Protein AF-A0A177NR76-F1 (afdb_monomer_lite)

Sequence (165 aa):
MTSLIVFMALLAVAVGGSGLLGINAVVESMDNTYRGKVVPGQLLAKMLQLNNDNRTNIMLALQHDPTSPHAKLHDHPLSLHIEATETNRKQMADLLDEYQKLPIGPEEKALLDQYLSARDVYRQNASNPAWDAIKAGNFELGHRLLLTQVNPEFKKLQAIGEQLL

Structure (mmCIF, N/CA/C/O backbone):
data_AF-A0A177NR76-F1
#
_entry.id   AF-A0A177NR76-F1
#
loop_
_atom_site.group_PDB
_atom_site.id
_atom_site.type_symbol
_atom_site.label_atom_id
_atom_site.label_alt_id
_atom_site.label_comp_id
_atom_site.label_asym_id
_atom_site.label_entity_id
_atom_site.label_seq_id
_atom_site.pdbx_PDB_ins_code
_atom_site.Cartn_x
_atom_site.Cartn_y
_atom_site.Cartn_z
_atom_site.occupancy
_atom_site.B_iso_or_equiv
_atom_site.auth_seq_id
_atom_site.auth_comp_id
_atom_site.auth_asym_id
_atom_site.auth_atom_id
_atom_site.pdbx_PDB_model_num
ATOM 1 N N . MET A 1 1 ? -35.914 23.414 58.968 1.00 72.75 1 MET A N 1
ATOM 2 C CA . MET A 1 1 ? -34.594 23.669 58.338 1.00 72.75 1 MET A CA 1
ATOM 3 C C . MET A 1 1 ? -33.798 22.387 58.110 1.00 72.75 1 MET A C 1
ATOM 5 O O . MET A 1 1 ? -33.345 22.188 56.995 1.00 72.75 1 MET A O 1
ATOM 9 N N . THR A 1 2 ? -33.665 21.493 59.093 1.00 86.88 2 THR A N 1
ATOM 10 C CA . THR A 1 2 ? -32.925 20.218 58.959 1.00 86.88 2 THR A CA 1
ATOM 11 C C . THR A 1 2 ? -33.466 19.284 57.868 1.00 86.88 2 THR A C 1
ATOM 13 O O . THR A 1 2 ? -32.686 18.753 57.087 1.00 86.88 2 THR A O 1
ATOM 16 N N . SER A 1 3 ? -34.788 19.142 57.741 1.00 85.44 3 SER A N 1
ATOM 17 C CA . SER A 1 3 ? -35.424 18.306 56.706 1.00 85.44 3 SER A CA 1
ATOM 18 C C . SER A 1 3 ? -35.127 18.761 55.270 1.00 85.44 3 SER A C 1
ATOM 20 O O . SER A 1 3 ? -34.891 17.929 54.398 1.00 85.44 3 SER A O 1
ATOM 22 N N . LEU A 1 4 ? -35.081 20.075 55.028 1.00 88.69 4 LEU A N 1
ATOM 23 C CA . LEU A 1 4 ? -34.756 20.649 53.718 1.00 88.69 4 LEU A CA 1
ATOM 24 C C . LEU A 1 4 ? -33.289 20.402 53.336 1.00 88.69 4 LEU A C 1
ATOM 26 O O . LEU A 1 4 ? -33.004 20.068 52.191 1.00 88.69 4 LEU A O 1
ATOM 30 N N . ILE A 1 5 ? -32.371 20.521 54.302 1.00 90.38 5 ILE A N 1
ATOM 31 C CA . ILE A 1 5 ? -30.936 20.275 54.093 1.00 90.38 5 ILE A CA 1
ATOM 32 C C . ILE A 1 5 ? -30.689 18.803 53.746 1.00 90.38 5 ILE A C 1
ATOM 34 O O . ILE A 1 5 ? -29.960 18.513 52.801 1.00 90.38 5 ILE A O 1
ATOM 38 N N . VAL A 1 6 ? -31.337 17.873 54.456 1.00 92.50 6 VAL A N 1
ATOM 39 C CA . VAL A 1 6 ? -31.237 16.431 54.166 1.00 92.50 6 VAL A CA 1
ATOM 40 C C . VAL A 1 6 ? -31.783 16.113 52.773 1.00 92.50 6 VAL A C 1
ATOM 42 O O . VAL A 1 6 ? -31.146 15.385 52.017 1.00 92.50 6 VAL A O 1
ATOM 45 N N . PHE A 1 7 ? -32.925 16.696 52.399 1.00 92.81 7 PHE A N 1
ATOM 46 C CA . PHE A 1 7 ? -33.502 16.507 51.068 1.00 92.81 7 PHE A CA 1
ATOM 47 C C . PHE A 1 7 ? -32.591 17.039 49.950 1.00 92.81 7 PHE A C 1
ATOM 49 O O . PHE A 1 7 ? -32.336 16.328 48.980 1.00 92.81 7 PHE A O 1
ATOM 56 N N . MET A 1 8 ? -32.044 18.251 50.101 1.00 90.69 8 MET A N 1
ATOM 57 C CA . MET A 1 8 ? -31.101 18.820 49.130 1.00 90.69 8 MET A CA 1
ATOM 58 C C . MET A 1 8 ? -29.805 18.006 49.025 1.00 90.69 8 MET A C 1
ATOM 60 O O . MET A 1 8 ? -29.298 17.819 47.921 1.00 90.69 8 MET A O 1
ATOM 64 N N . ALA A 1 9 ? -29.292 17.476 50.139 1.00 91.44 9 ALA A N 1
ATOM 65 C CA . ALA A 1 9 ? -28.117 16.608 50.136 1.00 91.44 9 ALA A CA 1
ATOM 66 C C . ALA A 1 9 ? -28.372 15.292 49.379 1.00 91.44 9 ALA A C 1
ATOM 68 O O . ALA A 1 9 ? -27.544 14.881 48.569 1.00 91.44 9 ALA A O 1
ATOM 69 N N . LEU A 1 10 ? -29.534 14.660 49.578 1.00 91.81 10 LEU A N 1
ATOM 70 C CA . LEU A 1 10 ? -29.922 13.447 48.846 1.00 91.81 10 LEU A CA 1
ATOM 71 C C . LEU A 1 10 ? -30.073 13.705 47.342 1.00 91.81 10 LEU A C 1
ATOM 73 O O . LEU A 1 10 ? -29.611 12.904 46.533 1.00 91.81 10 LEU A O 1
ATOM 77 N N . LEU A 1 11 ? -30.665 14.841 46.964 1.00 91.00 11 LEU A N 1
ATOM 78 C CA . LEU A 1 11 ? -30.761 15.277 45.569 1.00 91.00 11 LEU A CA 1
ATOM 79 C C . LEU A 1 11 ? -29.382 15.484 44.939 1.00 91.00 11 LEU A C 1
ATOM 81 O O . LEU A 1 11 ? -29.139 14.999 43.837 1.00 91.00 11 LEU A O 1
ATOM 85 N N . ALA A 1 12 ? -28.463 16.147 45.645 1.00 90.19 12 ALA A N 1
ATOM 86 C CA . ALA A 1 12 ? -27.100 16.352 45.165 1.00 90.19 12 ALA A CA 1
ATOM 87 C C . ALA A 1 12 ? -26.354 15.023 44.962 1.00 90.19 12 ALA A C 1
ATOM 89 O O . ALA A 1 12 ? -25.675 14.854 43.952 1.00 90.19 12 ALA A O 1
ATOM 90 N N . VAL A 1 13 ? -26.524 14.055 45.871 1.00 91.75 13 VAL A N 1
ATOM 91 C CA . VAL A 1 13 ? -25.949 12.707 45.731 1.00 91.75 13 VAL A CA 1
ATOM 92 C C . VAL A 1 13 ? -26.571 11.952 44.555 1.00 91.75 13 VAL A C 1
ATOM 94 O O . VAL A 1 13 ? -25.844 11.324 43.792 1.00 91.75 13 VAL A O 1
ATOM 97 N N . ALA A 1 14 ? -27.889 12.031 44.359 1.00 89.00 14 ALA A N 1
ATOM 98 C CA . ALA A 1 14 ? -28.565 11.370 43.243 1.00 89.00 14 ALA A CA 1
ATOM 99 C C . ALA A 1 14 ? -28.140 11.948 41.879 1.00 89.00 14 ALA A C 1
ATOM 101 O O . ALA A 1 14 ? -27.846 11.201 40.942 1.00 89.00 14 ALA A O 1
ATOM 102 N N . VAL A 1 15 ? -28.051 13.277 41.771 1.00 87.50 15 VAL A N 1
ATOM 103 C CA . VAL A 1 15 ? -27.584 13.962 40.554 1.00 87.50 15 VAL A CA 1
ATOM 104 C C . VAL A 1 15 ? -26.094 13.700 40.318 1.00 87.50 15 VAL A C 1
ATOM 106 O O . VAL A 1 15 ? -25.702 13.352 39.209 1.00 87.50 15 VAL A O 1
ATOM 109 N N . GLY A 1 16 ? -25.259 13.788 41.356 1.00 86.94 16 GLY A N 1
ATOM 110 C CA . GLY A 1 16 ? -23.832 13.476 41.252 1.00 86.94 16 GLY A CA 1
ATOM 111 C C . GLY A 1 16 ? -23.577 12.017 40.860 1.00 86.94 16 GLY A C 1
ATOM 112 O O . GLY A 1 16 ? -22.775 11.747 39.970 1.00 86.94 16 GLY A O 1
ATOM 113 N N . GLY A 1 17 ? -24.305 11.076 41.466 1.00 83.50 17 GLY A N 1
ATOM 114 C CA . GLY A 1 17 ? -24.205 9.647 41.170 1.00 83.50 17 GLY A CA 1
ATOM 115 C C . GLY A 1 17 ? -24.654 9.296 39.751 1.00 83.50 17 GLY A C 1
ATOM 116 O O . GLY A 1 17 ? -23.952 8.571 39.051 1.00 83.50 17 GLY A O 1
ATOM 117 N N . SER A 1 18 ? -25.779 9.850 39.288 1.00 82.75 18 SER A N 1
ATOM 118 C CA . SER A 1 18 ? -26.233 9.670 37.898 1.00 82.75 18 SER A CA 1
ATOM 119 C C . SER A 1 18 ? -25.275 10.303 36.884 1.00 82.75 18 SER A C 1
ATOM 121 O O . SER A 1 18 ? -25.007 9.695 35.849 1.00 82.75 18 SER A O 1
ATOM 123 N N . GLY A 1 19 ? -24.686 11.461 37.206 1.00 87.94 19 GLY A N 1
ATOM 124 C CA . GLY A 1 19 ? -23.628 12.080 36.407 1.00 87.94 19 GLY A CA 1
ATOM 125 C C . GLY A 1 19 ? -22.395 11.184 36.259 1.00 87.94 19 GLY A C 1
ATOM 126 O O . GLY A 1 19 ? -21.916 10.982 35.146 1.00 87.94 19 GLY A O 1
ATOM 127 N N . LEU A 1 20 ? -21.918 10.584 37.354 1.00 86.56 20 LEU A N 1
ATOM 128 C CA . LEU A 1 20 ? -20.777 9.659 37.332 1.00 86.56 20 LEU A CA 1
ATOM 129 C C . LEU A 1 20 ? -21.063 8.389 36.517 1.00 86.56 20 LEU A C 1
ATOM 131 O O . LEU A 1 20 ? -20.220 7.966 35.729 1.00 86.56 20 LEU A O 1
ATOM 135 N N . LEU A 1 21 ? -22.256 7.801 36.662 1.00 87.31 21 LEU A N 1
ATOM 136 C CA . LEU A 1 21 ? -22.665 6.637 35.867 1.00 87.31 21 LEU A CA 1
ATOM 137 C C . LEU A 1 21 ? -22.742 6.967 34.370 1.00 87.31 21 LEU A C 1
ATOM 139 O O . LEU A 1 21 ? -22.275 6.183 33.546 1.00 87.31 21 LEU A O 1
ATOM 143 N N . GLY A 1 22 ? -23.279 8.140 34.021 1.00 89.06 22 GLY A N 1
ATOM 144 C CA . GLY A 1 22 ? -23.324 8.618 32.640 1.00 89.06 22 GLY A CA 1
ATOM 145 C C . GLY A 1 22 ? -21.931 8.826 32.042 1.00 89.06 22 GLY A C 1
ATOM 146 O O . GLY A 1 22 ? -21.677 8.388 30.923 1.00 89.06 22 GLY A O 1
ATOM 147 N N . ILE A 1 23 ? -21.007 9.430 32.797 1.00 90.19 23 ILE A N 1
ATOM 148 C CA . ILE A 1 23 ? -19.614 9.621 32.363 1.00 90.19 23 ILE A CA 1
ATOM 149 C C . ILE A 1 23 ? -18.931 8.273 32.116 1.00 90.19 23 ILE A C 1
ATOM 151 O O . ILE A 1 23 ? -18.297 8.106 31.078 1.00 90.19 23 ILE A O 1
ATOM 155 N N . ASN A 1 24 ? -19.094 7.301 33.017 1.00 89.50 24 ASN A N 1
ATOM 156 C CA . ASN A 1 24 ? -18.496 5.976 32.846 1.00 89.50 24 ASN A CA 1
ATOM 157 C C . ASN A 1 24 ? -18.999 5.277 31.573 1.00 89.50 24 ASN A C 1
ATOM 159 O O . ASN A 1 24 ? -18.190 4.749 30.815 1.00 89.50 24 ASN A O 1
ATOM 163 N N . ALA A 1 25 ? -20.305 5.340 31.294 1.00 90.31 25 ALA A N 1
ATOM 164 C CA . ALA A 1 25 ? -20.877 4.767 30.076 1.00 90.31 25 ALA A CA 1
ATOM 165 C C . ALA A 1 25 ? -20.353 5.449 28.797 1.00 90.31 25 ALA A C 1
ATOM 167 O O . ALA A 1 25 ? -20.113 4.788 27.786 1.00 90.31 25 ALA A O 1
ATOM 168 N N . VAL A 1 26 ? -20.142 6.771 28.832 1.00 90.75 26 VAL A N 1
ATOM 169 C CA . VAL A 1 26 ? -19.540 7.513 27.713 1.00 90.75 26 VAL A CA 1
ATOM 170 C C . VAL A 1 26 ? -18.082 7.106 27.508 1.00 90.75 26 VAL A C 1
ATOM 172 O O . VAL A 1 26 ? -17.695 6.832 26.375 1.00 90.75 26 VAL A O 1
ATOM 175 N N . VAL A 1 27 ? -17.285 7.028 28.577 1.00 90.00 27 VAL A N 1
ATOM 176 C CA . VAL A 1 27 ? -15.873 6.618 28.501 1.00 90.00 27 VAL A CA 1
ATOM 177 C C . VAL A 1 27 ? -15.741 5.210 27.919 1.00 90.00 27 VAL A C 1
ATOM 179 O O . VAL A 1 27 ? -14.929 4.999 27.022 1.00 90.00 27 VAL A O 1
ATOM 182 N N . GLU A 1 28 ? -16.571 4.267 28.365 1.00 90.94 28 GLU A N 1
ATOM 183 C CA . GLU A 1 28 ? -16.588 2.896 27.843 1.00 90.94 28 GLU A CA 1
ATOM 184 C C . GLU A 1 28 ? -16.984 2.848 26.359 1.00 90.94 28 GLU A C 1
ATOM 186 O O . GLU A 1 28 ? -16.324 2.197 25.551 1.00 90.94 28 GLU A O 1
ATOM 191 N N . SER A 1 29 ? -18.019 3.594 25.964 1.00 89.94 29 SER A N 1
ATOM 192 C CA . SER A 1 29 ? -18.435 3.704 24.560 1.00 89.94 29 SER A CA 1
ATOM 193 C C . SER A 1 29 ? -17.340 4.309 23.667 1.00 89.94 29 SER A C 1
ATOM 195 O O . SER A 1 29 ? -17.108 3.839 22.546 1.00 89.94 29 SER A O 1
ATOM 197 N N . MET A 1 30 ? -16.622 5.320 24.169 1.00 90.50 30 MET A N 1
ATOM 198 C CA . MET A 1 30 ? -15.493 5.927 23.463 1.00 90.50 30 MET A CA 1
ATOM 199 C C . MET A 1 30 ? -14.320 4.956 23.311 1.00 90.50 30 MET A C 1
ATOM 201 O O . MET A 1 30 ? -13.787 4.856 22.208 1.00 90.50 30 MET A O 1
ATOM 205 N N . ASP A 1 31 ? -13.937 4.225 24.364 1.00 89.56 31 ASP A N 1
ATOM 206 C CA . ASP A 1 31 ? -12.864 3.221 24.284 1.00 89.56 31 ASP A CA 1
ATOM 207 C C . ASP A 1 31 ? -13.230 2.100 23.300 1.00 89.56 31 ASP A C 1
ATOM 209 O O . ASP A 1 31 ? -12.432 1.762 22.425 1.00 89.56 31 ASP A O 1
ATOM 213 N N . ASN A 1 32 ? -14.475 1.615 23.344 1.00 88.12 32 ASN A N 1
ATOM 214 C CA . ASN A 1 32 ? -14.979 0.609 22.408 1.00 88.12 32 ASN A CA 1
ATOM 215 C C . ASN A 1 32 ? -14.949 1.098 20.954 1.00 88.12 32 ASN A C 1
ATOM 217 O O . ASN A 1 32 ? -14.501 0.377 20.063 1.00 88.12 32 ASN A O 1
ATOM 221 N N . THR A 1 33 ? -15.381 2.335 20.698 1.00 88.69 33 THR A N 1
ATOM 222 C CA . THR A 1 33 ? -15.344 2.928 19.350 1.00 88.69 33 THR A CA 1
ATOM 223 C C . THR A 1 33 ? -13.907 3.130 18.875 1.00 88.69 33 THR A C 1
ATOM 225 O O . THR A 1 33 ? -13.568 2.820 17.731 1.00 88.69 33 THR A O 1
ATOM 228 N N . TYR A 1 34 ? -13.038 3.625 19.754 1.00 89.31 34 TYR A N 1
ATOM 229 C CA . TYR A 1 34 ? -11.635 3.853 19.440 1.00 89.31 34 TYR A CA 1
ATOM 230 C C . TYR A 1 34 ? -10.930 2.542 19.069 1.00 89.31 34 TYR A C 1
ATOM 232 O O . TYR A 1 34 ? -10.346 2.433 17.989 1.00 89.31 34 TYR A O 1
ATOM 240 N N . ARG A 1 35 ? -11.052 1.513 19.914 1.00 87.12 35 ARG A N 1
ATOM 241 C CA . ARG A 1 35 ? -10.418 0.204 19.700 1.00 87.12 35 ARG A CA 1
ATOM 242 C C . ARG A 1 35 ? -11.047 -0.592 18.563 1.00 87.12 35 ARG A C 1
ATOM 244 O O . ARG A 1 35 ? -10.327 -1.295 17.865 1.00 87.12 35 ARG A O 1
ATOM 251 N N . GLY A 1 36 ? -12.363 -0.495 18.388 1.00 86.75 36 GLY A N 1
ATOM 252 C CA . GLY A 1 36 ? -13.116 -1.306 17.431 1.00 86.75 36 GLY A CA 1
ATOM 253 C C . GLY A 1 36 ? -13.286 -0.689 16.044 1.00 86.75 36 GLY A C 1
ATOM 254 O O . GLY A 1 36 ? -13.718 -1.391 15.136 1.00 86.75 36 GLY A O 1
ATOM 255 N N . LYS A 1 37 ? -13.001 0.608 15.858 1.00 86.31 37 LYS A N 1
ATOM 256 C CA . LYS A 1 37 ? -13.170 1.290 14.560 1.00 86.31 37 LYS A CA 1
ATOM 257 C C . LYS A 1 37 ? -12.003 2.191 14.189 1.00 86.31 37 LYS A C 1
ATOM 259 O O . LYS A 1 37 ? -11.477 2.078 13.087 1.00 86.31 37 LYS A O 1
ATOM 264 N N . VAL A 1 38 ? -11.569 3.060 15.103 1.00 91.44 38 VAL A N 1
ATOM 265 C CA . VAL A 1 38 ? -10.525 4.051 14.791 1.00 91.44 38 VAL A CA 1
ATOM 266 C C . VAL A 1 38 ? -9.176 3.377 14.549 1.00 91.44 38 VAL A C 1
ATOM 268 O O . VAL A 1 38 ? -8.551 3.629 13.522 1.00 91.44 38 VAL A O 1
ATOM 271 N N . VAL A 1 39 ? -8.740 2.503 15.459 1.00 93.69 39 VAL A N 1
ATOM 272 C CA . VAL A 1 39 ? -7.445 1.816 15.331 1.00 93.69 39 VAL A CA 1
ATOM 273 C C . VAL A 1 39 ? -7.401 0.893 14.097 1.00 93.69 39 VAL A C 1
ATOM 275 O O . VAL A 1 39 ? -6.493 1.079 13.284 1.00 93.69 39 VAL A O 1
ATOM 278 N N . PRO A 1 40 ? -8.368 -0.025 13.866 1.00 92.69 40 PRO A N 1
ATOM 279 C CA . PRO A 1 40 ? -8.389 -0.840 12.647 1.00 92.69 40 PRO A CA 1
ATOM 280 C C . PRO A 1 40 ? -8.375 0.003 11.363 1.00 92.69 40 PRO A C 1
ATOM 282 O O . PRO A 1 40 ? -7.553 -0.235 10.474 1.00 92.69 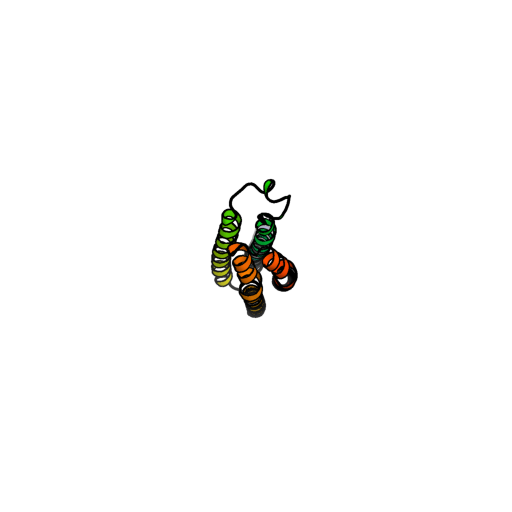40 PRO A O 1
ATOM 285 N N . GLY A 1 41 ? -9.219 1.039 11.291 1.00 93.00 41 GLY A N 1
ATOM 286 C CA . GLY A 1 41 ? -9.309 1.913 10.121 1.00 93.00 41 GLY A CA 1
ATOM 287 C C . GLY A 1 41 ? -8.001 2.653 9.828 1.00 93.00 41 GLY A C 1
ATOM 288 O O . GLY A 1 41 ? -7.581 2.738 8.675 1.00 93.00 41 GLY A O 1
ATOM 289 N N . GLN A 1 42 ? -7.296 3.131 10.859 1.00 95.44 42 GLN A N 1
ATOM 290 C CA . GLN A 1 42 ? -5.990 3.782 10.700 1.00 95.44 42 GLN A CA 1
ATOM 291 C C . GLN A 1 42 ? -4.924 2.829 10.146 1.00 95.44 42 GLN A C 1
ATOM 293 O O . GLN A 1 42 ? -4.211 3.186 9.203 1.00 95.44 42 GLN A O 1
ATOM 298 N N . LEU A 1 43 ? -4.825 1.616 10.699 1.00 96.56 43 LEU A N 1
ATOM 299 C CA . LEU A 1 43 ? -3.874 0.608 10.222 1.00 96.56 43 LEU A CA 1
ATOM 300 C C . LEU A 1 43 ? -4.154 0.237 8.764 1.00 96.56 43 LEU A C 1
ATOM 302 O O . LEU A 1 43 ? -3.233 0.148 7.948 1.00 96.56 43 LEU A O 1
ATOM 306 N N . LEU A 1 44 ? -5.428 0.077 8.408 1.00 95.00 44 LEU A N 1
ATOM 307 C CA . LEU A 1 44 ? -5.813 -0.277 7.052 1.00 95.00 44 LEU A CA 1
ATOM 308 C C . LEU A 1 44 ? -5.588 0.852 6.047 1.00 95.00 44 LEU A C 1
ATOM 310 O O . LEU A 1 44 ? -5.028 0.607 4.977 1.00 95.00 44 LEU A O 1
ATOM 314 N N . ALA A 1 45 ? -5.933 2.089 6.406 1.00 96.12 45 ALA A N 1
ATOM 315 C CA . ALA A 1 45 ? -5.632 3.259 5.589 1.00 96.12 45 ALA A CA 1
ATOM 316 C C . ALA A 1 45 ? -4.125 3.355 5.310 1.00 96.12 45 ALA A C 1
ATOM 318 O O . ALA A 1 45 ? -3.710 3.620 4.178 1.00 96.12 45 ALA A O 1
ATOM 319 N N . LYS A 1 46 ? -3.286 3.054 6.312 1.00 98.00 46 LYS A N 1
ATOM 320 C CA . LYS A 1 46 ? -1.835 3.024 6.127 1.00 98.00 46 LYS A CA 1
ATOM 321 C C . LYS A 1 46 ? -1.389 1.898 5.192 1.00 98.00 46 LYS A C 1
ATOM 323 O O . LYS A 1 46 ? -0.552 2.140 4.323 1.00 98.00 46 LYS A O 1
ATOM 328 N N . MET A 1 47 ? -1.951 0.694 5.308 1.00 97.44 47 MET A N 1
ATOM 329 C CA . MET A 1 47 ? -1.658 -0.401 4.372 1.00 97.44 47 MET A CA 1
ATOM 330 C C . MET A 1 47 ? -2.058 -0.056 2.926 1.00 97.44 47 MET A C 1
ATOM 332 O O . MET A 1 47 ? -1.310 -0.355 1.992 1.00 97.44 47 MET A O 1
ATOM 336 N N . LEU A 1 48 ? -3.205 0.599 2.724 1.00 96.56 48 LEU A N 1
ATOM 337 C CA . LEU A 1 48 ? -3.648 1.070 1.408 1.00 96.56 48 LEU A CA 1
ATOM 338 C C . LEU A 1 48 ? -2.698 2.117 0.824 1.00 96.56 48 LEU A C 1
ATOM 340 O O . LEU A 1 48 ? -2.305 2.004 -0.340 1.00 96.56 48 LEU A O 1
ATOM 344 N N . GLN A 1 49 ? -2.268 3.077 1.646 1.00 98.06 49 GLN A N 1
ATOM 345 C CA . GLN A 1 49 ? -1.259 4.058 1.257 1.00 98.06 49 GLN A CA 1
ATOM 346 C C . GLN A 1 49 ? 0.029 3.365 0.787 1.00 98.06 49 GLN A C 1
ATOM 348 O O . GLN A 1 49 ? 0.510 3.649 -0.305 1.00 98.06 49 GLN A O 1
ATOM 353 N N . LEU A 1 50 ? 0.548 2.401 1.553 1.00 98.44 50 LEU A N 1
ATOM 354 C CA . LEU A 1 50 ? 1.774 1.677 1.197 1.00 98.44 50 LEU A CA 1
ATOM 355 C C . LEU A 1 50 ? 1.632 0.874 -0.111 1.00 98.44 50 LEU A C 1
ATOM 357 O O . LEU A 1 50 ? 2.580 0.787 -0.894 1.00 98.44 50 LEU A O 1
ATOM 361 N N . ASN A 1 51 ? 0.453 0.310 -0.400 1.00 97.75 51 ASN A N 1
ATOM 362 C CA . ASN A 1 51 ? 0.190 -0.328 -1.697 1.00 97.75 51 ASN A CA 1
ATOM 363 C C . ASN A 1 51 ? 0.211 0.680 -2.856 1.00 97.75 51 ASN A C 1
ATOM 365 O O . ASN A 1 51 ? 0.759 0.378 -3.921 1.00 97.75 51 ASN A O 1
ATOM 369 N N . ASN A 1 52 ? -0.348 1.874 -2.651 1.00 98.06 52 ASN A N 1
ATOM 370 C CA . ASN A 1 52 ? -0.290 2.952 -3.635 1.00 98.06 52 ASN A CA 1
ATOM 371 C C . ASN A 1 52 ? 1.150 3.446 -3.853 1.00 98.06 52 ASN A C 1
ATOM 373 O O . ASN A 1 52 ? 1.570 3.669 -4.991 1.00 98.06 52 ASN A O 1
ATOM 377 N N . ASP A 1 53 ? 1.933 3.553 -2.782 1.00 98.62 53 ASP A N 1
ATOM 378 C CA . ASP A 1 53 ? 3.342 3.939 -2.845 1.00 98.62 53 ASP A CA 1
ATOM 379 C C . ASP A 1 53 ? 4.158 2.888 -3.618 1.00 98.62 53 ASP A C 1
ATOM 381 O O . ASP A 1 53 ? 5.002 3.237 -4.442 1.00 98.62 53 ASP A O 1
ATOM 385 N N . ASN A 1 54 ? 3.862 1.594 -3.457 1.00 98.25 54 ASN A N 1
ATOM 386 C CA . ASN A 1 54 ? 4.480 0.525 -4.257 1.00 98.25 54 ASN A CA 1
ATOM 387 C C . ASN A 1 54 ? 4.164 0.654 -5.749 1.00 98.25 54 ASN A C 1
ATOM 389 O O . ASN A 1 54 ? 5.056 0.534 -6.590 1.00 98.25 54 ASN A O 1
ATOM 393 N N . ARG A 1 55 ? 2.900 0.926 -6.091 1.00 98.56 55 ARG A N 1
ATOM 394 C CA . ARG A 1 55 ? 2.497 1.200 -7.476 1.00 98.56 55 ARG A CA 1
ATOM 395 C C . ARG A 1 55 ? 3.240 2.416 -8.036 1.00 98.56 55 ARG A C 1
ATOM 397 O O . ARG A 1 55 ? 3.704 2.380 -9.172 1.00 98.56 55 ARG A O 1
ATOM 404 N N . THR A 1 56 ? 3.381 3.466 -7.233 1.00 98.6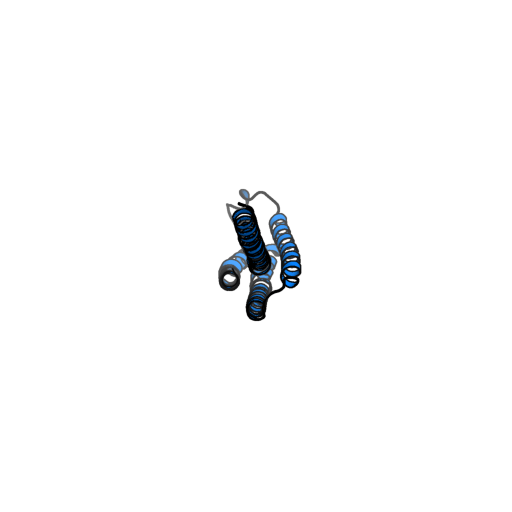9 56 THR A N 1
ATOM 405 C CA . THR A 1 56 ? 4.088 4.697 -7.608 1.00 98.69 56 THR A CA 1
ATOM 406 C C . THR A 1 56 ? 5.574 4.433 -7.845 1.00 98.69 56 THR A C 1
ATOM 408 O O . THR A 1 56 ? 6.117 4.888 -8.845 1.00 98.69 56 THR A O 1
ATOM 411 N N . ASN A 1 57 ? 6.224 3.626 -7.005 1.00 98.69 57 ASN A N 1
ATOM 412 C CA . ASN A 1 57 ? 7.623 3.243 -7.206 1.00 98.69 57 ASN A CA 1
ATOM 413 C C . ASN A 1 57 ? 7.843 2.463 -8.510 1.00 98.69 57 ASN A C 1
ATOM 415 O O . ASN A 1 57 ? 8.848 2.695 -9.171 1.00 98.69 57 ASN A O 1
ATOM 419 N N . ILE A 1 58 ? 6.899 1.614 -8.938 1.00 98.69 58 ILE A N 1
ATOM 420 C CA . ILE A 1 58 ? 6.963 0.977 -10.269 1.00 98.69 58 ILE A CA 1
ATOM 421 C C . ILE A 1 58 ? 6.906 2.039 -11.378 1.00 98.69 58 ILE A C 1
ATOM 423 O O . ILE A 1 58 ? 7.682 1.987 -12.328 1.00 98.69 58 ILE A O 1
ATOM 427 N N . MET A 1 59 ? 6.003 3.017 -11.263 1.00 98.25 59 MET A N 1
ATOM 428 C CA . MET A 1 59 ? 5.864 4.094 -12.253 1.00 98.25 59 MET A CA 1
ATOM 429 C C . MET A 1 59 ? 7.111 4.970 -12.359 1.00 98.25 59 MET A C 1
ATOM 431 O O . MET A 1 59 ? 7.498 5.346 -13.462 1.00 98.25 59 MET A O 1
ATOM 435 N N . LEU A 1 60 ? 7.721 5.308 -11.223 1.00 97.88 60 LEU A N 1
ATOM 436 C CA . LEU A 1 60 ? 8.951 6.094 -11.182 1.00 97.88 60 LEU A CA 1
ATOM 437 C C . LEU A 1 60 ? 10.132 5.275 -11.708 1.00 97.88 60 LEU A C 1
ATOM 439 O O . LEU A 1 60 ? 10.881 5.765 -12.544 1.00 97.88 60 LEU A O 1
ATOM 443 N N . ALA A 1 61 ? 10.221 3.994 -11.341 1.00 97.88 61 ALA A N 1
ATOM 444 C CA . ALA A 1 61 ? 11.274 3.105 -11.812 1.00 97.88 61 ALA A CA 1
ATOM 445 C C . ALA A 1 61 ? 11.321 2.962 -13.340 1.00 97.88 61 ALA A C 1
ATOM 447 O O . ALA A 1 61 ? 12.400 2.844 -13.918 1.00 97.88 61 ALA A O 1
ATOM 448 N N . LEU A 1 62 ? 10.167 3.013 -14.008 1.00 97.62 62 LEU A N 1
ATOM 449 C CA . LEU A 1 62 ? 10.089 2.979 -15.469 1.00 97.62 62 LEU A CA 1
ATOM 450 C C . LEU A 1 62 ? 10.716 4.210 -16.144 1.00 97.62 62 LEU A C 1
ATOM 452 O O . LEU A 1 62 ? 11.117 4.129 -17.301 1.00 97.62 62 LEU A O 1
ATOM 456 N N . GLN A 1 63 ? 10.874 5.328 -15.431 1.00 97.12 63 GLN A N 1
ATOM 457 C CA . GLN A 1 63 ? 11.539 6.523 -15.962 1.00 97.12 63 GLN A CA 1
ATOM 458 C C . GLN A 1 63 ? 13.054 6.343 -16.119 1.00 97.12 63 GLN A C 1
ATOM 460 O O . GLN A 1 63 ? 13.683 7.147 -16.802 1.00 97.12 63 GLN A O 1
ATOM 465 N N . HIS A 1 64 ? 13.632 5.277 -15.552 1.00 96.44 64 HIS A N 1
ATOM 466 C CA . HIS A 1 64 ? 15.028 4.900 -15.774 1.00 96.44 64 HIS A CA 1
ATOM 467 C C . HIS A 1 64 ? 15.276 4.201 -17.121 1.00 96.44 64 HIS A C 1
ATOM 469 O O . HIS A 1 64 ? 16.406 3.778 -17.365 1.00 96.44 64 HIS A O 1
ATOM 475 N N . ASP A 1 65 ? 14.271 4.071 -17.997 1.00 96.44 65 ASP A N 1
ATOM 476 C CA . ASP A 1 65 ? 14.465 3.533 -19.346 1.00 96.44 65 ASP A CA 1
ATOM 477 C C . ASP A 1 65 ? 15.533 4.344 -20.111 1.00 96.44 65 ASP A C 1
ATOM 479 O O . ASP A 1 65 ? 15.280 5.498 -20.467 1.00 96.44 65 ASP A O 1
ATOM 483 N N . PRO A 1 66 ? 16.708 3.767 -20.431 1.00 94.69 66 PRO A N 1
ATOM 484 C CA . PRO A 1 66 ? 17.806 4.499 -21.063 1.00 94.69 66 PRO A CA 1
ATOM 485 C C . PRO A 1 66 ? 17.480 4.994 -22.479 1.00 94.69 66 PRO A C 1
ATOM 487 O O . PRO A 1 66 ? 18.201 5.840 -23.010 1.00 94.69 66 PRO A O 1
ATOM 490 N N . THR A 1 67 ? 16.419 4.474 -23.103 1.00 94.50 67 THR A N 1
ATOM 491 C CA . THR A 1 67 ? 15.934 4.928 -24.413 1.00 94.50 67 THR A CA 1
ATOM 492 C C . THR A 1 67 ? 15.069 6.188 -24.315 1.00 94.50 67 THR A C 1
ATOM 494 O O . THR A 1 67 ? 14.889 6.893 -25.310 1.00 94.50 67 THR A O 1
ATOM 497 N N . SER A 1 68 ? 14.575 6.517 -23.116 1.00 92.75 68 SER A N 1
ATOM 498 C CA . SER A 1 68 ? 13.767 7.705 -22.864 1.00 92.75 68 SER A CA 1
ATOM 499 C C . SER A 1 68 ? 14.636 8.965 -22.776 1.00 92.75 68 SER A C 1
ATOM 501 O O . SER A 1 68 ? 15.617 8.995 -22.025 1.00 92.75 68 SER A O 1
ATOM 503 N N . PRO A 1 69 ? 14.254 10.076 -23.438 1.00 90.44 69 PRO A N 1
ATOM 504 C CA . PRO A 1 69 ? 14.944 11.356 -23.270 1.00 90.44 69 PRO A CA 1
ATOM 505 C C . PRO A 1 69 ? 14.845 11.895 -21.833 1.00 90.44 69 PRO A C 1
ATOM 507 O O . PRO A 1 69 ? 15.643 12.747 -21.441 1.00 90.44 69 PRO A O 1
ATOM 510 N N . HIS A 1 70 ? 13.889 11.398 -21.041 1.00 88.50 70 HIS A N 1
ATOM 511 C CA . HIS A 1 70 ? 13.671 11.812 -19.658 1.00 88.50 70 HIS A CA 1
ATOM 512 C C . HIS A 1 70 ? 14.556 11.077 -18.646 1.00 88.50 70 HIS A C 1
ATOM 514 O O . HIS A 1 70 ? 14.681 11.564 -17.528 1.00 88.50 70 HIS A O 1
ATOM 520 N N . ALA A 1 71 ? 15.215 9.971 -19.009 1.00 92.12 71 ALA A N 1
ATOM 521 C CA . ALA A 1 71 ? 16.009 9.189 -18.054 1.00 92.12 71 ALA A CA 1
ATOM 522 C C . ALA A 1 71 ? 17.137 9.998 -17.402 1.00 92.12 71 ALA A C 1
ATOM 524 O O . ALA A 1 71 ? 17.425 9.836 -16.222 1.00 92.12 71 ALA A O 1
ATOM 525 N N . LYS A 1 72 ? 17.720 10.950 -18.141 1.00 88.56 72 LYS A N 1
ATOM 526 C CA . LYS A 1 72 ? 18.743 11.874 -17.621 1.00 88.56 72 LYS A CA 1
ATOM 527 C C . LYS A 1 72 ? 18.201 12.900 -16.619 1.00 88.56 72 LYS A C 1
ATOM 529 O O . LYS A 1 72 ? 18.992 13.535 -15.935 1.00 88.56 72 LYS A O 1
ATOM 534 N N . LEU A 1 73 ? 16.883 13.100 -16.568 1.00 91.31 73 LEU A N 1
ATOM 535 C CA . LEU A 1 73 ? 16.220 13.982 -15.602 1.00 91.31 73 LEU A CA 1
ATOM 536 C C . LEU A 1 73 ? 15.879 13.249 -14.295 1.00 91.31 73 LEU A C 1
ATOM 538 O O . LEU A 1 73 ? 15.478 13.891 -13.329 1.00 91.31 73 LEU A O 1
ATOM 542 N N . HIS A 1 74 ? 16.030 11.924 -14.268 1.00 93.19 74 HIS A N 1
ATOM 543 C CA . HIS A 1 74 ? 15.707 11.063 -13.137 1.00 93.19 74 HIS A CA 1
ATOM 544 C C . HIS A 1 74 ? 17.008 10.544 -12.492 1.00 93.19 74 HIS A C 1
ATOM 546 O O . HIS A 1 74 ? 17.399 9.388 -12.663 1.00 93.19 74 HIS A O 1
ATOM 552 N N . ASP A 1 75 ? 17.723 11.445 -11.810 1.00 86.19 75 ASP A N 1
ATOM 553 C CA . ASP A 1 75 ? 19.104 11.243 -11.341 1.00 86.19 75 ASP A CA 1
ATOM 554 C C . ASP A 1 75 ? 19.190 10.612 -9.939 1.00 86.19 75 ASP A C 1
ATOM 556 O O . ASP A 1 75 ? 19.399 11.284 -8.929 1.00 86.19 75 ASP A O 1
ATOM 560 N N . HIS A 1 76 ? 19.001 9.294 -9.883 1.00 96.19 76 HIS A N 1
ATOM 561 C CA . HIS A 1 76 ? 19.406 8.433 -8.768 1.00 96.19 76 HIS A CA 1
ATOM 562 C C . HIS A 1 76 ? 19.431 6.961 -9.221 1.00 96.19 76 HIS A C 1
ATOM 564 O O . HIS A 1 76 ? 18.942 6.631 -10.302 1.00 96.19 76 HIS A O 1
ATOM 570 N N . PRO A 1 77 ? 19.980 6.028 -8.425 1.00 96.25 77 PRO A N 1
ATOM 571 C CA . PRO A 1 77 ? 19.949 4.611 -8.774 1.00 96.25 77 PRO A CA 1
ATOM 572 C C . PRO A 1 77 ? 18.522 4.040 -8.806 1.00 96.25 77 PRO A C 1
ATOM 574 O O . PRO A 1 77 ? 17.701 4.356 -7.945 1.00 96.25 77 PRO A O 1
ATOM 577 N N . LEU A 1 78 ? 18.264 3.106 -9.731 1.00 96.38 78 LEU A N 1
ATOM 578 C CA . LEU A 1 78 ? 17.023 2.314 -9.790 1.00 96.38 78 LEU A CA 1
ATOM 579 C C . LEU A 1 78 ? 16.744 1.561 -8.473 1.00 96.38 78 LEU A C 1
ATOM 581 O O . LEU A 1 78 ? 15.587 1.335 -8.113 1.00 96.38 78 LEU A O 1
ATOM 585 N N . SER A 1 79 ? 17.800 1.179 -7.743 1.00 97.38 79 SER A N 1
ATOM 586 C CA . SER A 1 79 ? 17.686 0.455 -6.472 1.00 97.38 79 SER A CA 1
ATOM 587 C C . SER A 1 79 ? 16.883 1.220 -5.424 1.00 97.38 79 SER A C 1
ATOM 589 O O . SER A 1 79 ? 16.199 0.582 -4.632 1.00 97.38 79 SER A O 1
ATOM 591 N N . LEU A 1 80 ? 16.865 2.557 -5.475 1.00 98.38 80 LEU A N 1
ATOM 592 C CA . LEU A 1 80 ? 16.100 3.386 -4.546 1.00 98.38 80 LEU A CA 1
ATOM 593 C C . LEU A 1 80 ? 14.606 3.020 -4.555 1.00 98.38 80 LEU A C 1
ATOM 595 O O . LEU A 1 80 ? 14.002 2.854 -3.496 1.00 98.38 80 LEU A O 1
ATOM 599 N N . HIS A 1 81 ? 14.008 2.813 -5.731 1.00 98.38 81 HIS A N 1
ATOM 600 C CA . HIS A 1 81 ? 12.592 2.440 -5.837 1.00 98.38 81 HIS A CA 1
ATOM 601 C C . HIS A 1 81 ? 12.313 0.980 -5.463 1.00 98.38 81 HIS A C 1
ATOM 603 O O . HIS A 1 81 ? 11.245 0.659 -4.924 1.00 98.38 81 HIS A O 1
ATOM 609 N N . ILE A 1 82 ? 13.271 0.092 -5.736 1.00 97.81 82 ILE A N 1
ATOM 610 C CA . ILE A 1 82 ? 13.191 -1.323 -5.354 1.00 97.81 82 ILE A CA 1
ATOM 611 C C . ILE A 1 82 ? 13.209 -1.429 -3.824 1.00 97.81 82 ILE A C 1
ATOM 613 O O . ILE A 1 82 ? 12.330 -2.047 -3.227 1.00 97.81 82 ILE A O 1
ATOM 617 N N . GLU A 1 83 ? 14.169 -0.768 -3.181 1.00 98.38 83 GLU A N 1
ATOM 618 C CA . GLU A 1 83 ? 14.331 -0.749 -1.728 1.00 98.38 83 GLU A CA 1
ATOM 619 C C . GLU A 1 83 ? 13.145 -0.081 -1.023 1.00 98.38 83 GLU A C 1
ATOM 621 O O . GLU A 1 83 ? 12.684 -0.583 0.006 1.00 98.38 83 GLU A O 1
ATOM 626 N N . ALA A 1 84 ? 12.595 0.998 -1.594 1.00 98.62 84 ALA A N 1
ATOM 627 C CA . ALA A 1 84 ? 11.369 1.619 -1.096 1.00 98.62 84 ALA A CA 1
ATOM 628 C C . ALA A 1 84 ? 10.187 0.635 -1.124 1.00 98.62 84 ALA A C 1
ATOM 630 O O . ALA A 1 84 ? 9.465 0.503 -0.136 1.00 98.62 84 ALA A O 1
ATOM 631 N N . THR A 1 85 ? 10.032 -0.124 -2.215 1.00 98.12 85 THR A N 1
ATOM 632 C CA . THR A 1 85 ? 8.981 -1.147 -2.326 1.00 98.12 85 THR A CA 1
ATOM 633 C C . THR A 1 85 ? 9.145 -2.249 -1.281 1.00 98.12 85 THR A C 1
ATOM 635 O O . THR A 1 85 ? 8.171 -2.649 -0.640 1.00 98.12 85 THR A O 1
ATOM 638 N N . GLU A 1 86 ? 10.368 -2.738 -1.065 1.00 97.69 86 GLU A N 1
ATOM 639 C CA . GLU A 1 86 ? 10.610 -3.770 -0.051 1.00 97.69 86 GLU A CA 1
ATOM 640 C C . GLU A 1 86 ? 10.428 -3.250 1.377 1.00 97.69 86 GLU A C 1
ATOM 642 O O . GLU A 1 86 ? 9.909 -3.962 2.239 1.00 97.69 86 GLU A O 1
ATOM 647 N N . THR A 1 87 ? 10.781 -1.991 1.630 1.00 98.56 87 THR A N 1
ATOM 648 C CA . THR A 1 87 ? 10.524 -1.331 2.916 1.00 98.56 87 THR A CA 1
ATOM 649 C C . THR A 1 87 ? 9.025 -1.233 3.187 1.00 98.56 87 THR A C 1
ATOM 651 O O . THR A 1 87 ? 8.567 -1.639 4.255 1.00 98.56 87 THR A O 1
ATOM 654 N N . ASN A 1 88 ? 8.241 -0.792 2.203 1.00 98.44 88 ASN A N 1
ATOM 655 C CA . ASN A 1 88 ? 6.785 -0.721 2.311 1.00 98.44 88 ASN A CA 1
ATOM 656 C C . ASN A 1 88 ? 6.157 -2.099 2.562 1.00 98.44 88 ASN A C 1
ATOM 658 O O . ASN A 1 88 ? 5.219 -2.218 3.349 1.00 98.44 88 ASN A O 1
ATOM 662 N N . ARG A 1 89 ? 6.669 -3.157 1.918 1.00 96.94 89 ARG A N 1
ATOM 663 C CA . ARG A 1 89 ? 6.200 -4.539 2.129 1.00 96.94 89 ARG A CA 1
ATOM 664 C C . ARG A 1 89 ? 6.446 -5.018 3.558 1.00 96.94 89 ARG A C 1
ATOM 666 O O . ARG A 1 89 ? 5.554 -5.634 4.134 1.00 96.94 89 ARG A O 1
ATOM 673 N N . LYS A 1 90 ? 7.612 -4.708 4.132 1.00 98.06 90 LYS A N 1
ATOM 674 C CA . LYS A 1 90 ? 7.926 -5.018 5.537 1.00 98.06 90 LYS A CA 1
ATOM 675 C C . LYS A 1 90 ? 7.003 -4.267 6.492 1.00 98.06 90 LYS A C 1
ATOM 677 O O . LYS A 1 90 ? 6.339 -4.901 7.298 1.00 98.06 90 LYS A O 1
ATOM 682 N N . GLN A 1 91 ? 6.866 -2.951 6.314 1.00 98.31 91 GLN A N 1
ATOM 683 C CA . GLN A 1 91 ? 5.956 -2.137 7.131 1.00 98.31 91 GLN A CA 1
ATOM 684 C C . GLN A 1 91 ? 4.512 -2.645 7.066 1.00 98.31 91 GLN A C 1
ATOM 686 O O . GLN A 1 91 ? 3.806 -2.663 8.066 1.00 98.31 91 GLN A O 1
ATOM 691 N N . MET A 1 92 ? 4.059 -3.093 5.896 1.00 97.38 92 MET A N 1
ATOM 692 C CA . MET A 1 92 ? 2.719 -3.652 5.737 1.00 97.38 92 MET A CA 1
ATOM 693 C C . MET A 1 92 ? 2.538 -4.999 6.444 1.00 97.38 92 MET A C 1
ATOM 695 O O . MET A 1 92 ? 1.428 -5.294 6.881 1.00 97.38 92 MET A O 1
ATOM 699 N N . ALA A 1 93 ? 3.593 -5.812 6.554 1.00 96.88 93 ALA A N 1
ATOM 700 C CA . ALA A 1 93 ? 3.560 -7.029 7.360 1.00 96.88 93 ALA A CA 1
ATOM 701 C C . ALA A 1 93 ? 3.414 -6.686 8.849 1.00 96.88 93 ALA A C 1
ATOM 703 O O . ALA A 1 93 ? 2.525 -7.225 9.499 1.00 96.88 93 ALA A O 1
ATOM 704 N N . ASP A 1 94 ? 4.181 -5.711 9.346 1.00 98.12 94 ASP A N 1
ATOM 705 C CA . ASP A 1 94 ? 4.094 -5.260 10.741 1.00 98.12 94 ASP A CA 1
ATOM 706 C C . ASP A 1 94 ? 2.696 -4.700 11.078 1.00 98.12 94 ASP A C 1
ATOM 708 O O . ASP A 1 94 ? 2.111 -5.041 12.107 1.00 98.12 94 ASP A O 1
ATOM 712 N N . LEU A 1 95 ? 2.118 -3.889 10.182 1.00 97.75 95 LEU A N 1
ATOM 713 C CA . LEU A 1 95 ? 0.759 -3.347 10.332 1.00 97.75 95 LEU A CA 1
ATOM 714 C C . LEU A 1 95 ? -0.313 -4.441 10.311 1.00 97.75 95 LEU A C 1
ATOM 716 O O . LEU A 1 95 ? -1.311 -4.341 11.023 1.00 97.75 95 LEU A O 1
ATOM 720 N N . LEU A 1 96 ? -0.131 -5.476 9.488 1.00 96.12 96 LEU A N 1
ATOM 721 C CA . LEU A 1 96 ? -1.049 -6.610 9.451 1.00 96.12 96 LEU A CA 1
ATOM 722 C C . LEU A 1 96 ? -0.981 -7.418 10.751 1.00 96.12 96 LEU A C 1
ATOM 724 O O . LEU A 1 96 ? -2.024 -7.781 11.292 1.00 96.12 96 LEU A O 1
ATOM 728 N N . ASP A 1 97 ? 0.223 -7.657 11.266 1.00 96.69 97 ASP A N 1
ATOM 729 C CA . ASP A 1 97 ? 0.432 -8.327 12.549 1.00 96.69 97 ASP A CA 1
ATOM 730 C C . ASP A 1 97 ? -0.195 -7.539 13.707 1.00 96.69 97 ASP A C 1
ATOM 732 O O . ASP A 1 97 ? -0.682 -8.130 14.672 1.00 96.69 97 ASP A O 1
ATOM 736 N N . GLU A 1 98 ? -0.187 -6.205 13.646 1.00 96.19 98 GLU A N 1
ATOM 737 C CA . GLU A 1 98 ? -0.904 -5.354 14.598 1.00 96.19 98 GLU A CA 1
ATOM 738 C C . GLU A 1 98 ? -2.424 -5.467 14.431 1.00 96.19 98 GLU A C 1
ATOM 740 O O . GLU A 1 98 ? -3.127 -5.713 15.412 1.00 96.19 98 GLU A O 1
ATOM 745 N N . TYR A 1 99 ? -2.928 -5.383 13.195 1.00 94.88 99 TYR A N 1
ATOM 746 C CA . TYR A 1 99 ? -4.357 -5.494 12.892 1.00 94.88 99 TYR A CA 1
ATOM 747 C C . TYR A 1 99 ? -4.942 -6.817 13.400 1.00 94.88 99 TYR A C 1
ATOM 749 O O . TYR A 1 99 ? -6.004 -6.843 14.016 1.00 94.88 99 TYR A O 1
ATOM 757 N N . GLN A 1 100 ? -4.237 -7.931 13.190 1.00 91.62 100 GLN A N 1
ATOM 758 C CA . GLN A 1 100 ? -4.695 -9.268 13.586 1.00 91.62 100 GLN A CA 1
ATOM 759 C C . GLN A 1 100 ? -4.785 -9.474 15.106 1.00 91.62 100 GLN A C 1
ATOM 761 O O . GLN A 1 100 ? -5.426 -10.426 15.550 1.00 91.62 100 GLN A O 1
ATOM 766 N N . LYS A 1 101 ? -4.168 -8.598 15.910 1.00 93.75 101 LYS A N 1
ATOM 767 C CA . LYS A 1 101 ? -4.274 -8.617 17.379 1.00 93.75 101 LYS A CA 1
ATOM 768 C C . LYS A 1 101 ? -5.509 -7.870 17.888 1.00 93.75 101 LYS A C 1
ATOM 770 O O . LYS A 1 101 ? -5.818 -7.966 19.076 1.00 93.75 101 LYS A O 1
ATOM 775 N N . LEU A 1 102 ? -6.189 -7.107 17.031 1.00 91.69 102 LEU A N 1
ATOM 776 C CA . LEU A 1 102 ? -7.354 -6.317 17.416 1.00 91.69 102 LEU A CA 1
ATOM 777 C C . LEU A 1 102 ? -8.596 -7.206 17.5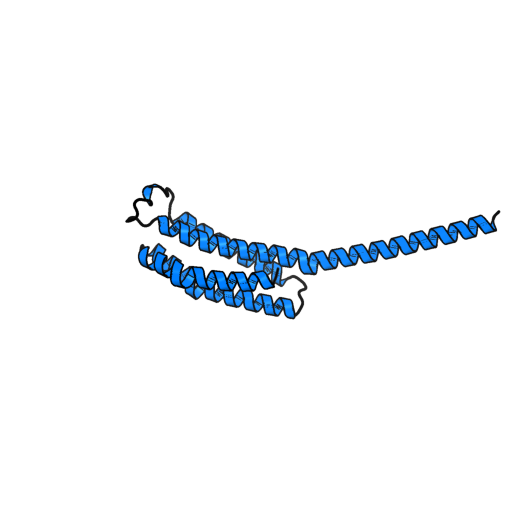92 1.00 91.69 102 LEU A C 1
ATOM 779 O O . LEU A 1 102 ? -8.767 -8.191 16.869 1.00 91.69 102 LEU A O 1
ATOM 783 N N . PRO A 1 103 ? -9.494 -6.863 18.533 1.00 87.69 103 PRO A N 1
ATOM 784 C CA . PRO A 1 103 ? -10.743 -7.586 18.735 1.00 87.69 103 PRO A CA 1
ATOM 785 C C . PRO A 1 103 ? -11.757 -7.220 17.637 1.00 87.69 103 PRO A C 1
ATOM 787 O O . PRO A 1 103 ? -12.638 -6.388 17.846 1.00 87.69 103 PRO A O 1
ATOM 790 N N . ILE A 1 104 ? -11.619 -7.831 16.458 1.00 87.69 104 ILE A N 1
ATOM 791 C CA . ILE A 1 104 ? -12.506 -7.610 15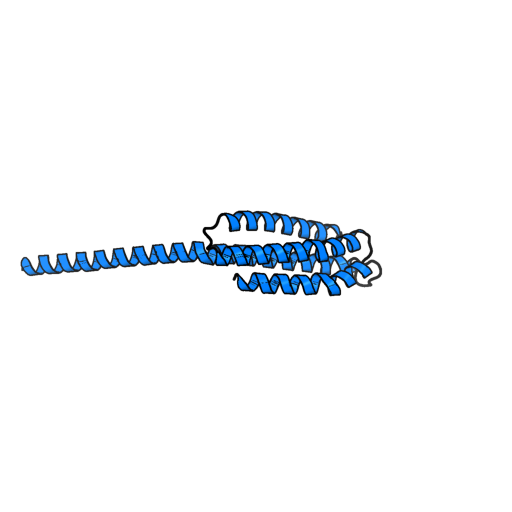.305 1.00 87.69 104 ILE A CA 1
ATOM 792 C C . ILE A 1 104 ? -13.626 -8.656 15.227 1.00 87.69 104 ILE A C 1
ATOM 794 O O . ILE A 1 104 ? -13.462 -9.814 15.622 1.00 87.69 104 ILE A O 1
ATOM 798 N N . GLY A 1 105 ? -14.780 -8.250 14.693 1.00 89.25 105 GLY A N 1
ATOM 799 C CA . GLY A 1 105 ? -15.919 -9.142 14.464 1.00 89.25 105 GLY A CA 1
ATOM 800 C C . GLY A 1 105 ? -15.726 -10.083 13.261 1.00 89.25 105 GLY A C 1
ATOM 801 O O . GLY A 1 105 ? -14.839 -9.869 12.433 1.00 89.25 105 GLY A O 1
ATOM 802 N N . PRO A 1 106 ? -16.577 -11.117 13.107 1.00 91.50 106 PRO A N 1
ATOM 803 C CA . PRO A 1 106 ? -16.461 -12.094 12.018 1.00 91.50 106 PRO A CA 1
ATOM 804 C C . PRO A 1 106 ? -16.645 -11.486 10.618 1.00 91.50 106 PRO A C 1
ATOM 806 O O . PRO A 1 106 ? -15.991 -11.920 9.675 1.00 91.50 106 PRO A O 1
ATOM 809 N N . GLU A 1 107 ? -17.504 -10.474 10.479 1.00 90.38 107 GLU A N 1
ATOM 810 C CA . GLU A 1 107 ? -17.720 -9.756 9.216 1.00 90.38 107 GLU A CA 1
ATOM 811 C C . GLU A 1 107 ? -16.468 -8.980 8.784 1.00 90.38 107 GLU A C 1
ATOM 813 O O . GLU A 1 107 ? -15.994 -9.131 7.660 1.00 90.38 107 GLU A O 1
ATOM 818 N N . GLU A 1 108 ? -15.879 -8.217 9.706 1.00 90.19 108 GLU A N 1
ATOM 819 C CA . GLU A 1 108 ? -14.642 -7.470 9.465 1.00 90.19 108 GLU A CA 1
ATOM 820 C C . GLU A 1 108 ? -13.477 -8.408 9.146 1.00 90.19 108 GLU A C 1
ATOM 822 O O . GLU A 1 108 ? -12.709 -8.159 8.219 1.00 90.19 108 GLU A O 1
ATOM 827 N N . LYS A 1 109 ? -13.395 -9.548 9.842 1.00 92.06 109 LYS A N 1
ATOM 828 C CA . LYS A 1 109 ? -12.425 -10.590 9.513 1.00 92.06 109 LYS A CA 1
ATOM 829 C C . LYS A 1 109 ? -12.603 -11.114 8.081 1.00 92.06 109 LYS A C 1
ATOM 831 O O . LYS A 1 109 ? -11.612 -11.271 7.374 1.00 92.06 109 LYS A O 1
ATOM 836 N N . ALA A 1 110 ? -13.835 -11.367 7.640 1.00 93.12 110 ALA A N 1
ATOM 837 C CA . ALA A 1 110 ? -14.101 -11.851 6.286 1.00 93.12 110 ALA A CA 1
ATOM 838 C C . ALA A 1 110 ? -13.741 -10.814 5.207 1.00 93.12 110 ALA A C 1
ATOM 840 O O . ALA A 1 110 ? -13.257 -11.178 4.133 1.00 93.12 110 ALA A O 1
ATOM 841 N N . LEU A 1 111 ? -13.959 -9.526 5.477 1.00 92.38 111 LEU A N 1
ATOM 842 C CA . LEU A 1 111 ? -13.533 -8.438 4.595 1.00 92.38 111 LEU A CA 1
ATOM 843 C C . LEU A 1 11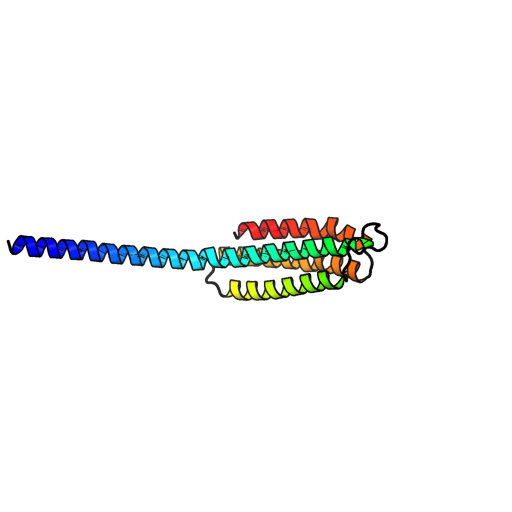1 ? -12.002 -8.296 4.570 1.00 92.38 111 LEU A C 1
ATOM 845 O O . LEU A 1 111 ? -11.419 -8.148 3.495 1.00 92.38 111 LEU A O 1
ATOM 849 N N . LEU A 1 112 ? -11.334 -8.419 5.723 1.00 94.06 112 LEU A N 1
ATOM 850 C CA . LEU A 1 112 ? -9.872 -8.432 5.800 1.00 94.06 112 LEU A CA 1
ATOM 851 C C . LEU A 1 112 ? -9.296 -9.593 4.982 1.00 94.06 112 LEU A C 1
ATOM 853 O O . LEU A 1 112 ? -8.388 -9.383 4.183 1.00 94.06 112 LEU A O 1
ATOM 857 N N . ASP A 1 113 ? -9.838 -10.801 5.126 1.00 95.44 113 ASP A N 1
ATOM 858 C CA . ASP A 1 113 ? -9.370 -11.978 4.387 1.00 95.44 113 ASP A CA 1
ATOM 859 C C . ASP A 1 113 ? -9.525 -11.777 2.856 1.00 95.44 113 ASP A C 1
ATOM 861 O O . ASP A 1 113 ? -8.626 -12.130 2.084 1.00 95.44 113 ASP A O 1
ATOM 865 N N . GLN A 1 114 ? -10.601 -11.116 2.404 1.00 95.62 114 GLN A N 1
ATOM 866 C CA . GLN A 1 114 ? -10.774 -10.708 0.999 1.00 95.62 114 GLN A CA 1
ATOM 867 C C . GLN A 1 114 ? -9.726 -9.683 0.549 1.00 95.62 114 GLN A C 1
ATOM 869 O O . GLN A 1 114 ? -9.131 -9.837 -0.521 1.00 95.62 114 GLN A O 1
ATOM 874 N N . TYR A 1 115 ? -9.463 -8.660 1.366 1.00 95.94 115 TYR A N 1
ATOM 875 C CA . TYR A 1 115 ? -8.426 -7.664 1.096 1.00 95.94 115 TYR A CA 1
ATOM 876 C C . TYR A 1 115 ? -7.039 -8.310 0.971 1.00 95.94 115 TYR A C 1
ATOM 878 O O . TYR A 1 115 ? -6.299 -8.024 0.027 1.00 95.94 115 TYR A O 1
ATOM 886 N N . LEU A 1 116 ? -6.695 -9.230 1.876 1.00 95.88 116 LEU A N 1
ATOM 887 C CA . LEU A 1 116 ? -5.418 -9.946 1.855 1.00 95.88 116 LEU A CA 1
ATOM 888 C C . LEU A 1 116 ? -5.277 -10.827 0.610 1.00 95.88 116 LEU A C 1
ATOM 890 O O . LEU A 1 116 ? -4.219 -10.815 -0.021 1.00 95.88 116 LEU A O 1
ATOM 894 N N . SER A 1 117 ? -6.346 -11.519 0.210 1.00 96.75 117 SER A N 1
ATOM 895 C CA . SER A 1 117 ? -6.369 -12.304 -1.028 1.00 96.75 117 SER A CA 1
ATOM 896 C C . SER A 1 117 ? -6.153 -11.425 -2.265 1.00 96.75 117 SER A C 1
ATOM 898 O O . SER A 1 117 ? -5.290 -11.718 -3.097 1.00 96.75 117 SER A O 1
ATOM 900 N N . ALA A 1 118 ? -6.859 -10.294 -2.360 1.00 96.69 118 ALA A N 1
ATOM 901 C CA . ALA A 1 118 ? -6.682 -9.338 -3.451 1.00 96.69 118 ALA A CA 1
ATOM 902 C C . ALA A 1 118 ? -5.266 -8.742 -3.479 1.00 96.69 118 ALA A C 1
ATOM 904 O O . ALA A 1 118 ? -4.679 -8.567 -4.548 1.00 96.69 118 ALA A O 1
ATOM 905 N N . ARG A 1 119 ? -4.681 -8.476 -2.306 1.00 96.25 119 ARG A N 1
ATOM 906 C CA . ARG A 1 119 ? -3.301 -7.997 -2.184 1.00 96.25 119 ARG A CA 1
ATOM 907 C C . ARG A 1 119 ? -2.308 -9.035 -2.691 1.00 96.25 119 ARG A C 1
ATOM 909 O O . ARG A 1 119 ? -1.341 -8.673 -3.362 1.00 96.25 119 ARG A O 1
ATOM 916 N N . ASP A 1 120 ? -2.523 -10.310 -2.382 1.00 96.62 120 ASP A N 1
ATOM 917 C CA . ASP A 1 120 ? -1.667 -11.385 -2.875 1.00 96.62 120 ASP A CA 1
ATOM 918 C C . ASP A 1 120 ? -1.746 -11.531 -4.393 1.00 96.62 120 ASP A C 1
ATOM 920 O O . ASP A 1 120 ? -0.699 -11.640 -5.031 1.00 96.62 120 ASP A O 1
ATOM 924 N N . VAL A 1 121 ? -2.942 -11.424 -4.980 1.00 96.19 121 VAL A N 1
ATOM 925 C CA . VAL A 1 121 ? -3.120 -11.376 -6.440 1.00 96.19 121 VAL A CA 1
ATOM 926 C C . VAL A 1 121 ? -2.375 -10.182 -7.040 1.00 96.19 121 VAL A C 1
ATOM 928 O O . VAL A 1 121 ? -1.565 -10.364 -7.948 1.00 96.19 121 VAL A O 1
ATOM 931 N N . TYR A 1 122 ? -2.570 -8.975 -6.500 1.00 97.31 12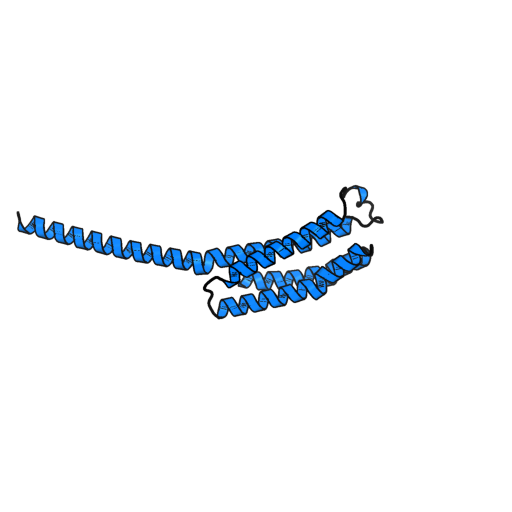2 TYR A N 1
ATOM 932 C CA . TYR A 1 122 ? -1.853 -7.775 -6.943 1.00 97.31 122 TYR A CA 1
ATOM 933 C C . TYR A 1 122 ? -0.330 -7.962 -6.884 1.00 97.31 122 TYR A C 1
ATOM 935 O O . TYR A 1 122 ? 0.388 -7.636 -7.832 1.00 97.31 122 TYR A O 1
ATOM 943 N N . ARG A 1 123 ? 0.186 -8.524 -5.787 1.00 96.56 123 ARG A N 1
ATOM 944 C CA . ARG A 1 123 ? 1.623 -8.736 -5.601 1.00 96.56 123 ARG A CA 1
ATOM 945 C C . ARG A 1 123 ? 2.180 -9.766 -6.579 1.00 96.56 123 ARG A C 1
ATOM 947 O O . ARG A 1 123 ? 3.161 -9.478 -7.261 1.00 96.56 123 ARG A O 1
ATOM 954 N N . GLN A 1 124 ? 1.587 -10.955 -6.613 1.00 97.12 124 GLN A N 1
ATOM 955 C CA . GLN A 1 124 ? 2.119 -12.106 -7.343 1.00 97.12 124 GLN A CA 1
ATOM 956 C C . GLN A 1 124 ? 1.920 -11.965 -8.846 1.00 97.12 124 GLN A C 1
ATOM 958 O O . GLN A 1 124 ? 2.846 -12.232 -9.607 1.00 97.12 124 GLN A O 1
ATOM 963 N N . ASN A 1 125 ? 0.742 -11.504 -9.263 1.00 94.69 125 ASN A N 1
ATOM 964 C CA . ASN A 1 125 ? 0.381 -11.502 -10.672 1.00 94.69 125 ASN A CA 1
ATOM 965 C C . ASN A 1 125 ? 0.749 -10.188 -11.356 1.00 94.69 125 ASN A C 1
ATOM 967 O O . ASN A 1 125 ? 0.969 -10.205 -12.554 1.00 94.69 125 ASN A O 1
ATOM 971 N N . ALA A 1 126 ? 0.860 -9.067 -10.632 1.00 96.88 126 ALA A N 1
ATOM 972 C CA . ALA A 1 126 ? 1.101 -7.770 -11.261 1.00 96.88 126 ALA A CA 1
ATOM 973 C C . ALA A 1 126 ? 2.405 -7.090 -10.816 1.00 96.88 126 ALA A C 1
ATOM 975 O O . ALA A 1 126 ? 3.261 -6.787 -11.648 1.00 96.88 126 ALA A O 1
ATOM 976 N N . SER A 1 127 ? 2.583 -6.852 -9.513 1.00 98.12 127 SER A N 1
ATOM 977 C CA . SER A 1 127 ? 3.728 -6.092 -8.993 1.00 98.12 127 SER A CA 1
ATOM 978 C C . SER A 1 127 ? 5.060 -6.816 -9.208 1.00 98.12 127 SER A C 1
ATOM 980 O O . SER A 1 127 ? 6.001 -6.207 -9.713 1.00 98.12 127 SER A O 1
ATOM 982 N N . ASN A 1 128 ? 5.151 -8.102 -8.852 1.00 98.44 128 ASN A N 1
ATOM 983 C CA . ASN A 1 128 ? 6.390 -8.870 -8.991 1.00 98.44 128 ASN A CA 1
ATOM 984 C C . ASN A 1 128 ? 6.830 -9.008 -10.459 1.00 98.44 128 ASN A C 1
ATOM 986 O O . ASN A 1 128 ? 7.969 -8.640 -10.741 1.00 98.44 128 ASN A O 1
ATOM 990 N N . PRO A 1 129 ? 5.960 -9.405 -11.412 1.00 98.62 129 PRO A N 1
ATOM 991 C CA . PRO A 1 129 ? 6.350 -9.484 -12.819 1.00 98.62 129 PRO A CA 1
ATOM 992 C C . PRO A 1 129 ? 6.822 -8.146 -13.398 1.00 98.62 129 PRO A C 1
ATOM 994 O O . PRO A 1 129 ? 7.782 -8.117 -14.166 1.00 98.62 129 PRO A O 1
ATOM 997 N N . ALA A 1 130 ? 6.185 -7.029 -13.019 1.00 98.75 130 ALA A N 1
ATOM 998 C CA . ALA A 1 130 ? 6.618 -5.702 -13.455 1.00 98.75 130 ALA A CA 1
ATOM 999 C C . ALA A 1 130 ? 8.025 -5.376 -12.935 1.00 98.75 130 ALA A C 1
ATOM 1001 O O . ALA A 1 130 ? 8.885 -4.943 -13.702 1.00 98.75 130 ALA A O 1
ATOM 1002 N N . TRP A 1 131 ? 8.285 -5.641 -11.653 1.00 98.62 131 TRP A N 1
ATOM 1003 C CA . TRP A 1 131 ? 9.609 -5.461 -11.065 1.00 98.62 131 TRP A CA 1
ATOM 1004 C C . TRP A 1 131 ? 10.663 -6.369 -11.690 1.00 98.62 131 TRP A C 1
ATOM 1006 O O . TRP A 1 131 ? 11.783 -5.919 -11.916 1.00 98.62 131 TRP A O 1
ATOM 1016 N N . ASP A 1 132 ? 10.334 -7.626 -11.975 1.00 98.69 132 ASP A N 1
ATOM 1017 C CA . ASP A 1 132 ? 11.253 -8.566 -12.617 1.00 98.69 132 ASP A CA 1
ATOM 1018 C C . ASP A 1 132 ? 11.624 -8.108 -14.032 1.00 98.69 132 ASP A C 1
ATOM 1020 O O . ASP A 1 132 ? 12.804 -8.119 -14.385 1.00 98.69 132 ASP A O 1
ATOM 1024 N N . ALA A 1 133 ? 10.658 -7.598 -14.804 1.00 98.75 133 ALA A N 1
ATOM 1025 C CA . ALA A 1 133 ? 10.916 -7.003 -16.113 1.00 98.75 133 ALA A CA 1
ATOM 1026 C C . ALA A 1 133 ? 11.831 -5.768 -16.022 1.00 98.75 133 ALA A C 1
ATOM 1028 O O . ALA A 1 133 ? 12.823 -5.687 -16.746 1.00 98.75 133 ALA A O 1
ATOM 1029 N N . ILE A 1 134 ? 11.542 -4.843 -15.099 1.00 98.50 134 ILE A N 1
ATOM 1030 C CA . ILE A 1 134 ? 12.339 -3.624 -14.881 1.00 98.50 134 ILE A CA 1
ATOM 1031 C C . ILE A 1 134 ? 13.772 -3.974 -14.454 1.00 98.50 134 ILE A C 1
ATOM 1033 O O . ILE A 1 134 ? 14.729 -3.450 -15.019 1.00 98.50 134 ILE A O 1
ATOM 1037 N N . LYS A 1 135 ? 13.942 -4.903 -13.503 1.00 98.12 135 LYS A N 1
ATOM 1038 C CA . LYS A 1 135 ? 15.263 -5.373 -13.041 1.00 98.12 135 LYS A CA 1
ATOM 1039 C C . LYS A 1 135 ? 16.072 -6.039 -14.156 1.00 98.12 135 LYS A C 1
ATOM 1041 O O . LYS A 1 135 ? 17.294 -5.940 -14.157 1.00 98.12 135 LYS A O 1
ATOM 1046 N N . ALA A 1 136 ? 15.405 -6.688 -15.109 1.00 98.19 136 ALA A N 1
ATOM 1047 C CA . ALA A 1 136 ? 16.034 -7.265 -16.295 1.00 98.19 136 ALA A CA 1
ATOM 1048 C C . ALA A 1 136 ? 16.330 -6.232 -17.405 1.00 98.19 136 ALA A C 1
ATOM 1050 O O . ALA A 1 136 ? 16.792 -6.612 -18.479 1.00 98.19 136 ALA A O 1
ATOM 1051 N N . GLY A 1 137 ? 16.042 -4.943 -17.183 1.00 97.56 137 GLY A N 1
ATOM 1052 C CA . GLY A 1 137 ? 16.193 -3.880 -18.181 1.00 97.56 137 GLY A CA 1
ATOM 1053 C C . GLY A 1 137 ? 15.113 -3.881 -19.268 1.00 97.56 137 GLY A C 1
ATOM 1054 O O . GLY A 1 137 ? 15.209 -3.125 -20.232 1.00 97.56 137 GLY A O 1
ATOM 1055 N N . ASN A 1 138 ? 14.072 -4.708 -19.135 1.00 98.38 138 ASN A N 1
ATOM 1056 C CA . ASN A 1 138 ? 12.955 -4.760 -20.072 1.00 98.38 138 ASN A CA 1
ATOM 1057 C C . ASN A 1 138 ? 11.865 -3.753 -19.669 1.00 98.38 138 ASN A C 1
ATOM 1059 O O . ASN A 1 138 ? 10.781 -4.118 -19.202 1.00 98.38 138 ASN A O 1
ATOM 1063 N N . PHE A 1 139 ? 12.180 -2.468 -19.836 1.00 97.88 139 PHE A N 1
ATOM 1064 C CA . PHE A 1 139 ? 11.295 -1.357 -19.480 1.00 97.88 139 PHE A CA 1
ATOM 1065 C C . PHE A 1 139 ? 9.997 -1.341 -20.295 1.00 97.88 139 PHE A C 1
ATOM 1067 O O . PHE A 1 139 ? 8.943 -1.046 -19.741 1.00 97.88 139 PHE A O 1
ATOM 1074 N N . GLU A 1 140 ? 10.034 -1.759 -21.563 1.00 97.94 140 GLU A N 1
ATOM 1075 C CA . GLU A 1 140 ? 8.839 -1.883 -22.409 1.00 97.94 140 GLU A CA 1
ATOM 1076 C C . GLU A 1 140 ? 7.849 -2.923 -21.853 1.00 97.94 140 GLU A C 1
ATOM 1078 O O . GLU A 1 140 ? 6.650 -2.657 -21.719 1.00 97.94 140 GLU A O 1
ATOM 1083 N N . LEU A 1 141 ? 8.335 -4.107 -21.454 1.00 98.50 141 LEU A N 1
ATOM 1084 C CA . LEU A 1 141 ? 7.489 -5.091 -20.775 1.00 98.50 141 LEU A CA 1
ATOM 1085 C C . LEU A 1 141 ? 6.998 -4.559 -19.424 1.00 98.50 141 LEU A C 1
ATOM 1087 O O . LEU A 1 141 ? 5.821 -4.722 -19.107 1.00 98.50 141 LEU A O 1
ATOM 1091 N N . GLY A 1 142 ? 7.860 -3.893 -18.651 1.00 98.56 142 GLY A N 1
ATOM 1092 C CA . GLY A 1 142 ? 7.475 -3.251 -17.394 1.00 98.56 142 GLY A CA 1
ATOM 1093 C C . GLY A 1 142 ? 6.333 -2.240 -17.574 1.00 98.56 142 GLY A C 1
ATOM 1094 O O . GLY A 1 142 ? 5.344 -2.291 -16.842 1.00 98.56 142 GLY A O 1
ATOM 1095 N N . HIS A 1 143 ? 6.405 -1.387 -18.599 1.00 98.19 143 HIS A N 1
ATOM 1096 C CA . HIS A 1 143 ? 5.357 -0.428 -18.957 1.00 98.19 143 HIS A CA 1
ATOM 1097 C C . HIS A 1 143 ? 4.054 -1.123 -19.356 1.00 98.19 143 HIS A C 1
ATOM 1099 O O . HIS A 1 143 ? 2.973 -0.758 -18.883 1.00 98.19 143 HIS A O 1
ATOM 1105 N N . ARG A 1 144 ? 4.140 -2.166 -20.186 1.00 98.62 144 ARG A N 1
ATOM 1106 C CA . ARG A 1 144 ? 2.977 -2.976 -20.562 1.00 98.62 144 ARG A CA 1
ATOM 1107 C C . ARG A 1 144 ? 2.314 -3.600 -19.338 1.00 98.62 144 ARG A C 1
ATOM 1109 O O . ARG A 1 144 ? 1.093 -3.517 -19.206 1.00 98.62 144 ARG A O 1
ATOM 1116 N N . LEU A 1 145 ? 3.091 -4.201 -18.439 1.00 98.75 145 LEU A N 1
ATOM 1117 C CA . LEU A 1 145 ? 2.594 -4.817 -17.205 1.00 98.75 145 LEU A CA 1
ATOM 1118 C C . LEU A 1 145 ? 1.985 -3.779 -16.259 1.00 98.75 145 LEU A C 1
ATOM 1120 O O . LEU A 1 145 ? 0.931 -4.039 -15.677 1.00 98.75 145 LEU A O 1
ATOM 1124 N N . LEU A 1 146 ? 2.574 -2.582 -16.165 1.00 98.62 146 LEU A N 1
ATOM 1125 C CA . LEU A 1 146 ? 1.999 -1.475 -15.404 1.00 98.62 146 LEU A CA 1
ATOM 1126 C C . LEU A 1 146 ? 0.565 -1.170 -15.867 1.00 98.62 146 LEU A C 1
ATOM 1128 O O . LEU A 1 146 ? -0.353 -1.078 -15.052 1.00 98.62 146 LEU A O 1
ATOM 1132 N N . LEU A 1 147 ? 0.368 -1.021 -17.178 1.00 98.50 147 LEU A N 1
ATOM 1133 C CA . LEU A 1 147 ? -0.919 -0.626 -17.753 1.00 98.50 147 LEU A CA 1
ATOM 1134 C C . LEU A 1 147 ? -1.949 -1.758 -17.760 1.00 98.50 147 LEU A C 1
ATOM 1136 O O . LEU A 1 147 ? -3.130 -1.510 -17.525 1.00 98.50 147 LEU A O 1
ATOM 1140 N N . THR A 1 148 ? -1.511 -2.986 -18.032 1.00 98.31 148 THR A N 1
ATOM 1141 C CA . THR A 1 148 ? -2.410 -4.130 -18.253 1.00 98.31 148 THR A CA 1
ATOM 1142 C C . THR A 1 148 ? -2.678 -4.955 -17.000 1.00 98.31 148 THR A C 1
ATOM 1144 O O . THR A 1 148 ? -3.698 -5.636 -16.952 1.00 98.31 148 THR A O 1
ATOM 1147 N N . GLN A 1 149 ? -1.806 -4.890 -15.988 1.00 98.19 149 GLN A N 1
ATOM 1148 C CA . GLN A 1 149 ? -1.913 -5.718 -14.782 1.00 98.19 149 GLN A CA 1
ATOM 1149 C C . GLN A 1 149 ? -1.843 -4.884 -13.501 1.00 98.19 149 GLN A C 1
ATOM 1151 O O . GLN A 1 149 ? -2.790 -4.901 -12.719 1.00 98.19 149 GLN A O 1
ATOM 1156 N N . VAL A 1 150 ? -0.784 -4.091 -13.294 1.00 98.62 150 VAL A N 1
ATOM 1157 C CA . VAL A 1 150 ? -0.584 -3.349 -12.029 1.00 98.62 150 VAL A CA 1
ATOM 1158 C C . VAL A 1 150 ? -1.721 -2.363 -11.782 1.00 98.62 150 VAL A C 1
ATOM 1160 O O . VAL A 1 150 ? -2.301 -2.365 -10.702 1.00 98.62 150 VAL A O 1
ATOM 1163 N N . ASN A 1 151 ? -2.076 -1.542 -12.774 1.00 98.31 151 ASN A N 1
ATOM 1164 C CA . ASN A 1 151 ? -3.145 -0.554 -12.636 1.00 98.31 151 ASN A CA 1
ATOM 1165 C C . ASN A 1 151 ? -4.526 -1.200 -12.385 1.00 98.31 151 ASN A C 1
ATOM 1167 O O . ASN A 1 151 ? -5.181 -0.799 -11.419 1.00 98.31 151 ASN A O 1
ATOM 1171 N N . PRO A 1 152 ? -4.987 -2.186 -13.185 1.00 97.94 152 PRO A N 1
ATOM 1172 C CA . PRO A 1 152 ? -6.265 -2.850 -12.930 1.00 97.94 152 PRO A CA 1
ATOM 1173 C C . PRO A 1 152 ? -6.326 -3.604 -11.598 1.00 97.94 152 PRO A C 1
ATOM 1175 O O . PRO A 1 152 ? -7.312 -3.462 -10.877 1.00 97.94 152 PRO A O 1
ATOM 1178 N N . GLU A 1 153 ? -5.295 -4.379 -11.247 1.00 98.00 153 GLU A N 1
ATOM 1179 C CA . GLU A 1 153 ? -5.290 -5.152 -9.997 1.00 98.00 153 GLU A CA 1
ATOM 1180 C C . GLU A 1 153 ? -5.196 -4.241 -8.769 1.00 98.00 153 GLU A C 1
ATOM 1182 O O . GLU A 1 153 ? -5.903 -4.461 -7.787 1.00 98.00 153 GLU A O 1
ATOM 1187 N N . PHE A 1 154 ? -4.417 -3.155 -8.840 1.00 98.00 154 PHE A N 1
ATOM 1188 C CA . PHE A 1 154 ? -4.396 -2.151 -7.777 1.00 98.00 154 PHE A CA 1
ATOM 1189 C C . PHE A 1 154 ? -5.769 -1.499 -7.582 1.00 98.00 154 PHE A C 1
ATOM 1191 O O . PHE A 1 154 ? -6.209 -1.336 -6.449 1.00 98.00 154 PHE A O 1
ATOM 1198 N N . LYS A 1 155 ? -6.485 -1.173 -8.667 1.00 97.62 155 LYS A N 1
ATOM 1199 C CA . LYS A 1 155 ? -7.836 -0.598 -8.573 1.00 97.62 155 LYS A CA 1
ATOM 1200 C C . LYS A 1 155 ? -8.812 -1.539 -7.857 1.00 97.62 155 LYS A C 1
ATOM 1202 O O . LYS A 1 155 ? -9.621 -1.077 -7.057 1.00 97.62 155 LYS A O 1
ATOM 1207 N N . LYS A 1 156 ? -8.739 -2.848 -8.127 1.00 96.50 156 LYS A N 1
ATOM 1208 C CA . LYS A 1 156 ? -9.552 -3.858 -7.424 1.00 96.50 156 LYS A CA 1
ATOM 1209 C C . LYS A 1 156 ? -9.185 -3.931 -5.942 1.00 96.50 156 LYS A C 1
ATOM 1211 O O . LYS A 1 156 ? -10.074 -3.888 -5.100 1.00 96.50 156 LYS A O 1
ATOM 1216 N N . LEU A 1 157 ? -7.887 -4.000 -5.636 1.00 96.94 157 LEU A N 1
ATOM 1217 C CA . LEU A 1 157 ? -7.377 -4.008 -4.264 1.00 96.94 157 LEU A CA 1
ATOM 1218 C C . LEU A 1 157 ? -7.854 -2.781 -3.478 1.00 96.94 157 LEU A C 1
ATOM 1220 O O . LEU A 1 157 ? -8.349 -2.922 -2.363 1.00 96.94 157 LEU A O 1
ATOM 1224 N N . GLN A 1 158 ? -7.739 -1.594 -4.074 1.00 96.62 158 GLN A N 1
ATOM 1225 C CA . GLN A 1 158 ? -8.188 -0.342 -3.478 1.00 96.62 158 GLN A CA 1
ATOM 1226 C C . GLN A 1 158 ? -9.692 -0.370 -3.182 1.00 96.62 158 GLN A C 1
ATOM 1228 O O . GLN A 1 158 ? -10.084 -0.107 -2.052 1.00 96.62 158 GLN A O 1
ATOM 1233 N N . ALA A 1 159 ? -10.520 -0.766 -4.153 1.00 96.44 159 ALA A N 1
ATOM 1234 C CA . ALA A 1 159 ? -11.970 -0.827 -3.974 1.00 96.44 159 ALA A CA 1
ATOM 1235 C C . ALA A 1 159 ? -12.412 -1.820 -2.883 1.00 96.44 159 ALA A C 1
ATOM 1237 O O . ALA A 1 159 ? -13.453 -1.619 -2.265 1.00 96.44 159 ALA A O 1
ATOM 1238 N N . ILE A 1 160 ? -11.650 -2.895 -2.650 1.00 95.25 160 ILE A N 1
ATOM 1239 C CA . ILE A 1 160 ? -11.905 -3.838 -1.550 1.00 95.25 160 ILE A CA 1
ATOM 1240 C C . ILE A 1 160 ? -11.475 -3.226 -0.215 1.00 95.25 160 ILE A C 1
ATOM 1242 O O . ILE A 1 160 ? -12.216 -3.304 0.758 1.00 95.25 160 ILE A O 1
ATOM 1246 N N . GLY A 1 161 ? -10.302 -2.593 -0.151 1.00 93.75 161 GLY A N 1
ATOM 1247 C CA . GLY A 1 161 ? -9.837 -1.975 1.092 1.00 93.75 161 GLY A CA 1
ATOM 1248 C C . GLY A 1 161 ? -10.660 -0.757 1.519 1.00 93.75 161 GLY A C 1
ATOM 1249 O O . GLY A 1 161 ? -10.822 -0.533 2.709 1.00 93.75 161 GLY A O 1
ATOM 1250 N N . GLU A 1 162 ? -11.236 -0.007 0.580 1.00 92.38 162 GLU A N 1
ATOM 1251 C CA . GLU A 1 162 ? -12.158 1.097 0.882 1.00 92.38 162 GLU A CA 1
ATOM 1252 C C . GLU A 1 162 ? -13.472 0.622 1.526 1.00 92.38 162 GLU A C 1
ATOM 1254 O O . GLU A 1 162 ? -14.110 1.402 2.217 1.00 92.38 162 GLU A O 1
ATOM 1259 N N . GLN A 1 163 ? -13.867 -0.648 1.362 1.00 90.00 163 GLN A N 1
ATOM 1260 C CA . GLN A 1 163 ? -15.056 -1.212 2.030 1.00 90.00 163 GLN A CA 1
ATOM 1261 C C . GLN A 1 163 ? -14.836 -1.498 3.521 1.00 90.00 163 GLN A C 1
ATOM 1263 O O . GLN A 1 163 ? -15.790 -1.777 4.243 1.00 90.00 163 GLN A O 1
ATOM 1268 N N . LEU A 1 164 ? -13.582 -1.482 3.967 1.00 85.94 164 LEU A N 1
ATOM 1269 C CA . LEU A 1 164 ? -13.184 -1.728 5.350 1.00 85.94 164 LEU A CA 1
ATOM 1270 C C . LEU A 1 164 ? -12.901 -0.427 6.132 1.00 85.94 164 LEU A C 1
ATOM 1272 O O . LEU A 1 164 ? -12.624 -0.502 7.331 1.00 85.94 164 LEU A O 1
ATOM 1276 N N . LEU A 1 165 ? -12.917 0.735 5.465 1.00 84.56 165 LEU A N 1
ATOM 1277 C CA . LEU A 1 165 ? -12.757 2.062 6.076 1.00 84.56 165 LEU A CA 1
ATOM 1278 C C . LEU A 1 165 ? -14.117 2.651 6.465 1.00 84.56 165 LEU A C 1
ATOM 1280 O O . LEU A 1 165 ? -14.183 3.262 7.556 1.00 84.56 165 LEU A O 1
#

InterPro domains:
  IPR024478 Chemotaxis methyl-accepting receptor HlyB-like, 4HB MCP domain [PF12729] (2-158)

Organism: NCBI:txid702114

Radius of gyration: 26.29 Å; chains: 1; bounding box: 55×36×83 Å

Foldseek 3Di:
DVVVVVVVVVVVCVVVVVVVVVVVVVVVVVVCCCQAAVLLLVLLVLLLVLLVLLLVLLVLLLLCQPVDPSNVVSPDDSVVSVVSNVVSVVSNVVSVVVNVPGPYDPVLVVLVVVLVVLVCCLVPVQSVVLVVCSVVSNSVVNVVSSVPRNVVSSVVSNVSSVVND

Secondary structure (DSSP, 8-state):
-HHHHHHHHHHHHHHHHHHHHHHHHHHHHHHHHIIIIIHHHHHHHHHHHHHHHHHHHHHHHGGG-TTSTTGGGS-S-THHHHHHHHHHHHHHHHHHHHHTTS---HHHHHHHHHHHHHHHHIIIIIIHHHHHHHHTT-HHHHHHHIIIIIHHHHHHHHHHHGGG-

pLDDT: mean 94.24, std 4.48, range [72.75, 98.75]